Protein AF-A0A975VC86-F1 (afdb_monomer_lite)

Foldseek 3Di:
DQDWDADVPDPVRIDQHDLADPDPVCQPDFHWDWDWDDDVVHTDDIDTHTRDHQAHAEEQDQDALVSSLVVLLVADFAPDDLVRQHEYEYEYEDQDDDPCSVVSSVVSNVRGRHHYDYYHYDYPPDPPDDDPPPDD

pLDDT: mean 90.03, std 13.68, range [41.56, 98.31]

Radius of gyration: 22.25 Å; chains: 1; bounding box: 40×70×58 Å

Secondary structure (DSSP, 8-state):
--S-EEETTEEEEEE---SS--SGGGTTS--EEEEEEEETTEEEEEEEEEPP-SS-EEEEEEEEHHHHHHHHHTSPBS-S-GGGSPEEEEEEEESS--TTHHHHHHHHTTTBS-EEEEEEEEE-------------

Structure (mmCIF, N/CA/C/O backbone):
data_AF-A0A975VC86-F1
#
_entry.id   AF-A0A975VC86-F1
#
loop_
_atom_site.group_PDB
_atom_site.id
_atom_site.type_symbol
_atom_site.label_atom_id
_atom_site.label_alt_id
_atom_site.label_comp_id
_atom_site.label_asym_id
_atom_site.label_entity_id
_atom_site.label_seq_id
_atom_site.pdbx_PDB_ins_code
_atom_site.Cartn_x
_atom_site.Cartn_y
_atom_site.Cartn_z
_atom_site.occupancy
_atom_site.B_iso_or_equiv
_atom_site.auth_seq_id
_atom_site.auth_comp_id
_atom_site.auth_asym_id
_atom_site.auth_atom_id
_atom_site.pdbx_PDB_model_num
ATOM 1 N N . LEU A 1 1 ? 14.898 6.455 -7.109 1.00 87.50 1 LEU A N 1
ATOM 2 C CA . LEU A 1 1 ? 13.517 6.954 -7.322 1.00 87.50 1 LEU A CA 1
ATOM 3 C C . LEU A 1 1 ? 12.621 5.757 -7.609 1.00 87.50 1 LEU A C 1
ATOM 5 O O . LEU A 1 1 ? 12.881 5.062 -8.581 1.00 87.50 1 LEU A O 1
ATOM 9 N N . HIS A 1 2 ? 11.645 5.472 -6.743 1.00 94.19 2 HIS A N 1
ATOM 10 C CA . HIS A 1 2 ? 10.833 4.245 -6.831 1.00 94.19 2 HIS A CA 1
ATOM 11 C C . HIS A 1 2 ? 9.625 4.382 -7.757 1.00 94.19 2 HIS A C 1
ATOM 13 O O . HIS A 1 2 ? 9.183 3.396 -8.337 1.00 94.19 2 HIS A O 1
ATOM 19 N N . LYS A 1 3 ? 9.138 5.612 -7.952 1.00 94.19 3 LYS A N 1
ATOM 20 C CA . LYS A 1 3 ? 8.070 5.898 -8.905 1.00 94.19 3 LYS A CA 1
ATOM 21 C C . LYS A 1 3 ? 8.621 5.850 -10.341 1.00 94.19 3 LYS A C 1
ATOM 23 O O . LYS A 1 3 ? 9.576 6.582 -10.626 1.00 94.19 3 LYS A O 1
ATOM 28 N N . PRO A 1 4 ? 8.029 5.045 -11.240 1.00 94.62 4 PRO A N 1
ATOM 29 C CA . PRO A 1 4 ? 8.379 5.048 -12.656 1.00 94.62 4 PRO A CA 1
ATOM 30 C C . PRO A 1 4 ? 8.135 6.428 -13.273 1.00 94.62 4 PRO A C 1
ATOM 32 O O . PRO A 1 4 ? 7.078 7.025 -13.055 1.00 94.62 4 PRO A O 1
ATOM 35 N N . GLN A 1 5 ? 9.098 6.950 -14.034 1.00 94.94 5 GLN A N 1
ATOM 36 C CA . GLN A 1 5 ? 8.963 8.267 -14.668 1.00 94.94 5 GLN A CA 1
ATOM 37 C C . GLN A 1 5 ? 9.940 8.486 -15.827 1.00 94.94 5 GLN A C 1
ATOM 39 O O . GLN A 1 5 ? 11.052 7.952 -15.846 1.00 94.94 5 GLN A O 1
ATOM 44 N N . LYS A 1 6 ? 9.515 9.323 -16.778 1.00 95.38 6 LYS A N 1
ATOM 45 C CA . LYS A 1 6 ? 10.366 9.906 -17.826 1.00 95.38 6 LYS A CA 1
ATOM 46 C C . LYS A 1 6 ? 11.081 11.129 -17.262 1.00 95.38 6 LYS A C 1
ATOM 48 O O . LYS A 1 6 ? 10.473 11.915 -16.537 1.00 95.38 6 LYS A O 1
ATOM 53 N N . VAL A 1 7 ? 12.343 11.320 -17.624 1.00 95.25 7 VAL A N 1
ATOM 54 C CA . VAL A 1 7 ? 13.110 12.510 -17.236 1.00 95.25 7 VAL A CA 1
ATOM 55 C C . VAL A 1 7 ? 12.952 13.569 -18.320 1.00 95.25 7 VAL A C 1
ATOM 57 O O . VAL A 1 7 ? 13.194 13.295 -19.494 1.00 95.25 7 VAL A O 1
ATOM 60 N N . ALA A 1 8 ? 12.508 14.769 -17.935 1.00 93.88 8 ALA A N 1
ATOM 61 C CA . ALA A 1 8 ? 12.243 15.879 -18.858 1.00 93.88 8 ALA A CA 1
ATOM 62 C C . ALA A 1 8 ? 11.344 15.491 -20.058 1.00 93.88 8 ALA A C 1
ATOM 64 O O . ALA A 1 8 ? 11.537 15.971 -21.171 1.00 93.88 8 ALA A O 1
ATOM 65 N N . GLY A 1 9 ? 10.399 14.564 -19.849 1.00 91.25 9 GLY A N 1
ATOM 66 C CA . GLY A 1 9 ? 9.500 14.062 -20.896 1.00 91.25 9 GLY A CA 1
ATOM 67 C C . GLY A 1 9 ? 10.162 13.184 -21.968 1.00 91.25 9 GLY A C 1
ATOM 68 O O . GLY A 1 9 ? 9.488 12.775 -22.907 1.00 91.25 9 GLY A O 1
ATOM 69 N N . GLN A 1 10 ? 11.453 12.862 -21.848 1.00 91.62 10 GLN A N 1
ATOM 70 C CA . GLN A 1 10 ? 12.183 12.117 -22.872 1.00 91.62 10 GLN A CA 1
ATOM 71 C C . GLN A 1 10 ? 11.982 10.607 -22.730 1.00 91.62 10 GLN A C 1
ATOM 73 O O . GLN A 1 10 ? 12.293 10.023 -21.694 1.00 91.62 10 GLN A O 1
ATOM 78 N N . GLU A 1 11 ? 11.553 9.946 -23.807 1.00 88.44 11 GLU A N 1
ATOM 79 C CA . GLU A 1 11 ? 11.332 8.490 -23.813 1.00 88.44 11 GLU A CA 1
ATOM 80 C C . GLU A 1 11 ? 12.588 7.673 -23.509 1.00 88.44 11 GLU A C 1
ATOM 82 O O . GLU A 1 11 ? 12.496 6.623 -22.876 1.00 88.44 11 GLU A O 1
ATOM 87 N N . ARG A 1 12 ? 13.754 8.173 -23.932 1.00 91.75 12 ARG A N 1
ATOM 88 C CA . ARG A 1 12 ? 15.052 7.498 -23.803 1.00 91.75 12 ARG A CA 1
ATOM 89 C C . ARG A 1 12 ? 15.694 7.623 -22.419 1.00 91.75 12 ARG A C 1
ATOM 91 O O . ARG A 1 12 ? 16.651 6.913 -22.141 1.00 91.75 12 ARG A O 1
ATOM 98 N N . ILE A 1 13 ? 15.209 8.535 -21.570 1.00 94.31 13 ILE A N 1
ATOM 99 C CA . ILE A 1 13 ? 15.752 8.759 -20.223 1.00 94.31 13 ILE A CA 1
ATOM 100 C C . ILE A 1 13 ? 14.657 8.431 -19.214 1.00 94.31 13 ILE A C 1
ATOM 102 O O . ILE A 1 13 ? 13.702 9.187 -19.028 1.00 94.31 13 ILE A O 1
ATOM 106 N N . ARG A 1 14 ? 14.780 7.270 -18.573 1.00 94.69 14 ARG A N 1
ATOM 107 C CA . ARG A 1 14 ? 13.729 6.691 -17.737 1.00 94.69 14 ARG A CA 1
ATOM 108 C C . ARG A 1 14 ? 14.292 6.253 -16.393 1.00 94.69 14 ARG A C 1
ATOM 110 O O . ARG A 1 14 ? 15.341 5.620 -16.336 1.00 94.69 14 ARG A O 1
ATOM 117 N N . TYR A 1 15 ? 13.526 6.488 -15.336 1.00 95.62 15 TYR A N 1
ATOM 118 C CA . TYR A 1 15 ? 13.588 5.648 -14.145 1.00 95.62 15 TYR A CA 1
ATOM 119 C C . TYR A 1 15 ? 12.515 4.572 -14.282 1.00 95.62 15 TYR A C 1
ATOM 121 O O . TYR A 1 15 ? 11.335 4.894 -14.433 1.00 95.62 15 TYR A O 1
ATOM 129 N N . SER A 1 16 ? 12.912 3.300 -14.216 1.00 94.81 16 SER A N 1
ATOM 130 C CA . SER A 1 16 ? 11.969 2.173 -14.200 1.00 94.81 16 SER A CA 1
ATOM 131 C C . SER A 1 16 ? 11.086 2.173 -12.953 1.00 94.81 16 SER A C 1
ATOM 133 O O . SER A 1 16 ? 9.970 1.673 -12.998 1.00 94.81 16 SER A O 1
ATOM 135 N N . GLY A 1 17 ? 11.582 2.756 -11.859 1.00 95.75 17 GLY A N 1
ATOM 136 C CA . GLY A 1 17 ? 11.013 2.580 -10.530 1.00 95.75 17 GLY A CA 1
ATOM 137 C C . GLY A 1 17 ? 11.476 1.279 -9.871 1.00 95.75 17 GLY A C 1
ATOM 138 O O . GLY A 1 17 ? 12.300 0.547 -10.428 1.00 95.75 17 GLY A O 1
ATOM 139 N N . SER A 1 18 ? 10.972 1.012 -8.666 1.00 95.94 18 SER A N 1
ATOM 140 C CA . SER A 1 18 ? 11.149 -0.279 -7.992 1.00 95.94 18 SER A CA 1
ATOM 141 C C . SER A 1 18 ? 10.203 -1.328 -8.596 1.00 95.94 18 SER A C 1
ATOM 143 O O . SER A 1 18 ? 9.132 -0.962 -9.085 1.00 95.94 18 SER A O 1
ATOM 145 N N . PRO A 1 19 ? 10.545 -2.629 -8.550 1.00 93.56 19 PRO A N 1
ATOM 146 C CA . PRO A 1 19 ? 9.664 -3.695 -9.034 1.00 93.56 19 PRO A CA 1
ATOM 147 C C . PRO A 1 19 ? 8.546 -4.052 -8.040 1.00 93.56 19 PRO A C 1
ATOM 149 O O . PRO A 1 19 ? 7.583 -4.714 -8.413 1.00 93.56 19 PRO A O 1
ATOM 152 N N . LEU A 1 20 ? 8.666 -3.619 -6.783 1.00 92.81 20 LEU A N 1
ATOM 153 C CA . LEU A 1 20 ? 7.714 -3.867 -5.703 1.00 92.81 20 LEU A CA 1
ATOM 154 C C . LEU A 1 20 ? 7.501 -2.582 -4.885 1.00 92.81 20 LEU A C 1
ATOM 156 O O . LEU A 1 20 ? 8.409 -1.738 -4.861 1.00 92.81 20 LEU A O 1
ATOM 160 N N . PRO A 1 21 ? 6.355 -2.440 -4.193 1.00 92.81 21 PRO A N 1
ATOM 161 C CA . PRO A 1 21 ? 6.114 -1.313 -3.301 1.00 92.81 21 PRO A CA 1
ATOM 162 C C . PRO A 1 21 ? 7.120 -1.306 -2.152 1.00 92.81 21 PRO A C 1
ATOM 164 O O . PRO A 1 21 ? 7.222 -2.278 -1.406 1.00 92.81 21 PRO A O 1
ATOM 167 N N . LEU A 1 22 ? 7.845 -0.202 -1.991 1.00 92.38 22 LEU A N 1
ATOM 168 C CA . LEU A 1 22 ? 8.803 -0.005 -0.897 1.00 92.38 22 LEU A CA 1
ATOM 169 C C . LEU A 1 22 ? 8.227 0.852 0.238 1.00 92.38 22 LEU A C 1
ATOM 171 O O . LEU A 1 22 ? 8.823 0.956 1.307 1.00 92.38 22 LEU A O 1
ATOM 175 N N . SER A 1 23 ? 7.058 1.464 0.026 1.00 92.38 23 SER A N 1
ATOM 176 C CA . SER A 1 23 ? 6.310 2.175 1.063 1.00 92.38 23 SER A CA 1
ATOM 177 C C . SER A 1 23 ? 4.819 2.279 0.724 1.00 92.38 23 SER A C 1
ATOM 179 O O . SER A 1 23 ? 4.413 2.164 -0.431 1.00 92.38 23 SER A O 1
ATOM 181 N N . PHE A 1 24 ? 3.986 2.598 1.718 1.00 93.75 24 PHE A N 1
ATOM 182 C CA . PHE A 1 24 ? 2.553 2.850 1.517 1.00 93.75 24 PHE A CA 1
ATOM 183 C C . PHE A 1 24 ? 2.244 4.114 0.693 1.00 93.75 24 PHE A C 1
ATOM 185 O O . PHE A 1 24 ? 1.104 4.304 0.268 1.00 93.75 24 PHE A O 1
ATOM 192 N N . ALA A 1 25 ? 3.226 4.980 0.418 1.00 91.56 25 ALA A N 1
ATOM 193 C CA . ALA A 1 25 ? 3.055 6.061 -0.558 1.00 91.56 25 ALA A CA 1
ATOM 194 C C . ALA A 1 25 ? 2.879 5.521 -1.993 1.00 91.56 25 ALA A C 1
ATOM 196 O O . ALA A 1 25 ? 2.402 6.230 -2.877 1.00 91.56 25 ALA A O 1
ATOM 197 N N . GLU A 1 26 ? 3.243 4.257 -2.215 1.00 92.31 26 GLU A N 1
ATOM 198 C CA . GLU A 1 26 ? 3.292 3.605 -3.523 1.00 92.31 26 GLU A CA 1
ATOM 199 C C . GLU A 1 26 ? 2.049 2.748 -3.812 1.00 92.31 26 GLU A C 1
ATOM 201 O O . GLU A 1 26 ? 1.901 2.208 -4.904 1.00 92.31 26 GLU A O 1
ATOM 206 N N . VAL A 1 27 ? 1.104 2.677 -2.865 1.00 90.38 27 VAL A N 1
ATOM 207 C CA . VAL A 1 27 ? -0.102 1.832 -2.949 1.00 90.38 27 VAL A CA 1
ATOM 208 C C . VAL A 1 27 ? -0.919 2.060 -4.229 1.00 90.38 27 VAL A C 1
ATOM 210 O O . VAL A 1 27 ? -1.412 1.097 -4.822 1.00 90.38 27 VAL A O 1
ATOM 213 N N . ASN A 1 28 ? -0.978 3.310 -4.698 1.00 88.50 28 ASN A N 1
ATOM 214 C CA . ASN A 1 28 ? -1.846 3.759 -5.789 1.00 88.50 28 ASN A CA 1
ATOM 215 C C . ASN A 1 28 ? -1.220 3.679 -7.189 1.00 88.50 28 ASN A C 1
ATOM 217 O O . ASN A 1 28 ? -1.843 4.130 -8.148 1.00 88.50 28 ASN A O 1
ATOM 221 N N . TYR A 1 29 ? -0.002 3.152 -7.344 1.00 89.19 29 TYR A N 1
ATOM 222 C CA . TYR A 1 29 ? 0.575 2.963 -8.674 1.00 89.19 29 TYR A CA 1
ATOM 223 C C . TYR A 1 29 ? 1.093 1.544 -8.895 1.00 89.19 29 TYR A C 1
ATOM 225 O O . TYR A 1 29 ? 1.389 0.789 -7.967 1.00 89.19 29 TYR A O 1
ATOM 233 N N . ARG A 1 30 ? 1.144 1.161 -10.173 1.00 89.00 30 ARG A N 1
ATOM 234 C CA . ARG A 1 30 ? 1.676 -0.129 -10.606 1.00 89.00 30 ARG A CA 1
ATOM 235 C C . ARG A 1 30 ? 3.182 -0.008 -10.799 1.00 89.00 30 ARG A C 1
ATOM 237 O O . ARG A 1 30 ? 3.668 0.957 -11.388 1.00 89.00 30 ARG A O 1
ATOM 244 N 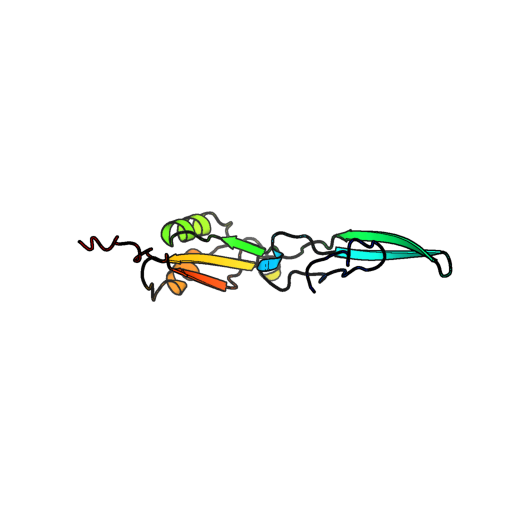N . HIS A 1 31 ? 3.898 -1.002 -10.297 1.00 95.44 31 HIS A N 1
ATOM 245 C CA . HIS A 1 31 ? 5.322 -1.157 -10.544 1.00 95.44 31 HIS A CA 1
ATOM 246 C C . HIS A 1 31 ? 5.538 -1.750 -11.931 1.00 95.44 31 HIS A C 1
ATOM 248 O O . HIS A 1 31 ? 4.659 -2.423 -12.476 1.00 95.44 31 HIS A O 1
ATOM 254 N N . GLN A 1 32 ? 6.696 -1.474 -12.515 1.00 96.56 32 GLN A N 1
ATOM 255 C CA . GLN A 1 32 ? 7.010 -1.906 -13.867 1.00 96.56 32 GLN A CA 1
ATOM 256 C C . GLN A 1 32 ? 8.492 -2.219 -14.020 1.00 96.56 32 GLN A C 1
ATOM 258 O O . GLN A 1 32 ? 9.341 -1.698 -13.296 1.00 96.56 32 GLN A O 1
ATOM 263 N N . VAL A 1 33 ? 8.789 -3.017 -15.034 1.00 97.19 33 VAL A N 1
ATOM 264 C CA . VAL A 1 33 ? 10.115 -3.107 -15.641 1.00 97.19 33 VAL A CA 1
ATOM 265 C C . VAL A 1 33 ? 10.065 -2.481 -17.032 1.00 97.19 33 VAL A C 1
ATOM 267 O O . VAL A 1 33 ? 8.991 -2.303 -17.610 1.00 97.19 33 VAL A O 1
ATOM 270 N N . LEU A 1 34 ? 11.225 -2.094 -17.558 1.00 96.88 34 LEU A N 1
ATOM 271 C CA . LEU A 1 34 ? 11.339 -1.559 -18.912 1.00 96.88 34 LEU A CA 1
ATOM 272 C C . LEU A 1 34 ? 11.981 -2.608 -19.810 1.00 96.88 34 LEU A C 1
ATOM 274 O O . LEU A 1 34 ? 13.126 -2.991 -19.581 1.00 96.88 34 LEU A O 1
ATOM 278 N N . LEU A 1 35 ? 11.255 -3.040 -20.837 1.00 97.25 35 LEU A N 1
ATOM 279 C CA . LEU A 1 35 ? 11.826 -3.805 -21.937 1.00 97.25 35 LEU A CA 1
ATOM 280 C C . LEU A 1 35 ? 12.382 -2.817 -22.961 1.00 97.25 35 LEU A C 1
ATOM 282 O O . LEU A 1 35 ? 11.630 -2.087 -23.607 1.00 97.25 35 LEU A O 1
ATOM 286 N N . VAL A 1 36 ? 13.707 -2.778 -23.075 1.00 96.44 36 VAL A N 1
ATOM 287 C CA . VAL A 1 36 ? 14.418 -1.892 -23.999 1.00 96.44 36 VAL A CA 1
ATOM 288 C C . VAL A 1 36 ? 14.855 -2.701 -25.210 1.00 96.44 36 VAL A C 1
ATOM 290 O O . VAL A 1 36 ? 15.609 -3.662 -25.075 1.00 96.44 36 VAL A O 1
ATOM 293 N N . THR A 1 37 ? 14.398 -2.293 -26.390 1.00 97.56 37 THR A N 1
ATOM 294 C CA . THR A 1 37 ? 14.787 -2.908 -27.661 1.00 97.56 37 THR A CA 1
ATOM 295 C C . THR A 1 37 ? 15.756 -1.990 -28.392 1.00 97.56 37 THR A C 1
ATOM 297 O O . THR A 1 37 ? 15.470 -0.806 -28.591 1.00 97.56 37 THR A O 1
ATOM 300 N N . LEU A 1 38 ? 16.893 -2.539 -28.819 1.00 97.00 38 LEU A N 1
ATOM 301 C CA . LEU A 1 38 ? 17.906 -1.842 -29.612 1.00 97.00 38 LEU A CA 1
ATOM 302 C C . LEU A 1 38 ? 17.957 -2.413 -31.034 1.00 97.00 38 LEU A C 1
ATOM 304 O O . LEU A 1 38 ? 17.712 -3.600 -31.244 1.00 97.00 38 LEU A O 1
ATOM 308 N N . GLU A 1 39 ? 18.296 -1.569 -32.003 1.00 97.44 39 GLU A N 1
ATOM 309 C CA . GLU A 1 39 ? 18.608 -1.957 -33.380 1.00 97.44 39 GLU A CA 1
ATOM 310 C C . GLU A 1 39 ? 20.017 -1.461 -33.710 1.00 97.44 39 GLU A C 1
ATOM 312 O O . GLU A 1 39 ? 20.237 -0.280 -33.992 1.00 97.44 39 GLU A O 1
ATOM 317 N N . GLY A 1 40 ? 20.998 -2.356 -33.565 1.00 95.94 40 GLY A N 1
ATOM 318 C CA . GLY A 1 40 ? 22.406 -1.965 -33.507 1.00 95.94 40 GLY A CA 1
ATOM 319 C C . GLY A 1 40 ? 22.661 -1.026 -32.325 1.00 95.94 40 GLY A C 1
ATOM 320 O O . GLY A 1 40 ? 22.297 -1.329 -31.191 1.00 95.94 40 GLY A O 1
ATOM 321 N N . GLU A 1 41 ? 23.251 0.136 -32.598 1.00 95.19 41 GLU A N 1
ATOM 322 C CA . GLU A 1 41 ? 23.566 1.160 -31.589 1.00 95.19 41 GLU A CA 1
ATOM 323 C C . GLU A 1 41 ? 22.401 2.128 -31.310 1.00 95.19 41 GLU A C 1
ATOM 325 O O . GLU A 1 41 ? 22.529 3.055 -30.509 1.00 95.19 41 GLU A O 1
ATOM 330 N N . ARG A 1 42 ? 21.253 1.957 -31.982 1.00 95.25 42 ARG A N 1
ATOM 331 C CA . ARG A 1 42 ? 20.106 2.865 -31.861 1.00 95.25 42 ARG A CA 1
ATOM 332 C C . ARG A 1 42 ? 19.033 2.285 -30.952 1.00 95.25 42 ARG A C 1
ATOM 334 O O . ARG A 1 42 ? 18.696 1.106 -31.028 1.00 95.25 42 ARG A O 1
ATOM 341 N N . LEU A 1 43 ? 18.439 3.150 -30.132 1.00 95.00 43 LEU A N 1
ATOM 342 C CA . LEU A 1 43 ? 17.237 2.818 -29.377 1.00 95.00 43 LEU A CA 1
ATOM 343 C C . LEU A 1 43 ? 16.051 2.667 -30.337 1.00 95.00 43 LEU A C 1
ATOM 345 O O . LEU A 1 43 ? 15.694 3.631 -31.013 1.00 95.00 43 LEU A O 1
ATOM 349 N N . LYS A 1 44 ? 15.444 1.478 -30.370 1.00 95.75 44 LYS A N 1
ATOM 350 C CA . LYS A 1 44 ? 14.277 1.175 -31.205 1.00 95.75 44 LYS A CA 1
ATOM 351 C C . LYS A 1 44 ? 12.968 1.379 -30.450 1.00 95.75 44 LYS A C 1
ATOM 353 O O . LYS A 1 44 ? 12.071 2.030 -30.970 1.00 95.75 44 LYS A O 1
ATOM 358 N N . ASP A 1 45 ? 12.860 0.824 -29.242 1.00 95.69 45 ASP A N 1
ATOM 359 C CA . ASP A 1 45 ? 11.624 0.866 -28.454 1.00 95.69 45 ASP A CA 1
ATOM 360 C C . ASP A 1 45 ? 11.885 0.735 -26.943 1.00 95.69 45 ASP A C 1
ATOM 362 O O . ASP A 1 45 ? 12.882 0.142 -26.518 1.00 95.69 45 ASP A O 1
ATOM 366 N N . VAL A 1 46 ? 10.972 1.275 -26.131 1.00 95.88 46 VAL A N 1
ATOM 367 C CA . VAL A 1 46 ? 10.953 1.148 -24.667 1.00 95.88 46 VAL A CA 1
ATOM 368 C C . VAL A 1 46 ? 9.531 0.850 -24.203 1.00 95.88 46 VAL A C 1
ATOM 370 O O . VAL A 1 46 ? 8.685 1.745 -24.127 1.00 95.88 46 VAL A O 1
ATOM 373 N N . GLN A 1 47 ? 9.291 -0.392 -23.794 1.00 95.94 47 GLN A N 1
ATOM 374 C CA . GLN A 1 47 ? 7.981 -0.852 -23.337 1.00 95.94 47 GLN A CA 1
ATOM 375 C C . GLN A 1 47 ? 7.936 -0.957 -21.814 1.00 95.94 47 GLN A C 1
ATOM 377 O O . GLN A 1 47 ? 8.824 -1.537 -21.189 1.00 95.94 47 GLN A O 1
ATOM 382 N N . SER A 1 48 ? 6.884 -0.408 -21.206 1.00 96.19 48 SER A N 1
ATOM 383 C CA . SER A 1 48 ? 6.597 -0.614 -19.784 1.00 96.19 4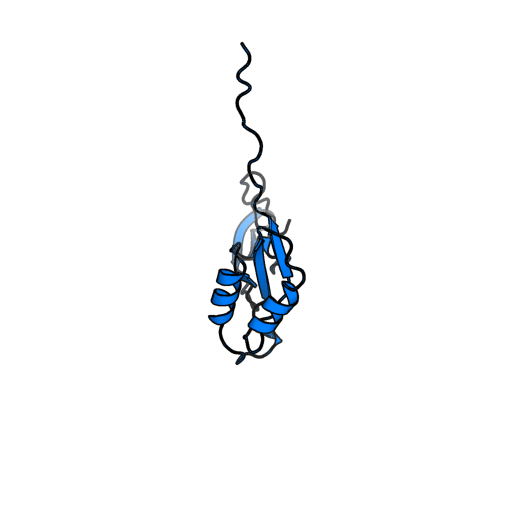8 SER A CA 1
ATOM 384 C C . SER A 1 48 ? 5.859 -1.937 -19.604 1.00 96.19 48 SER A C 1
ATOM 386 O O . SER A 1 48 ? 4.721 -2.063 -20.051 1.00 96.19 48 SER A O 1
ATOM 388 N N . LEU A 1 49 ? 6.476 -2.895 -18.917 1.00 97.00 49 LEU A N 1
ATOM 389 C CA . LEU A 1 49 ? 5.833 -4.158 -18.558 1.00 97.00 49 LEU A CA 1
ATOM 39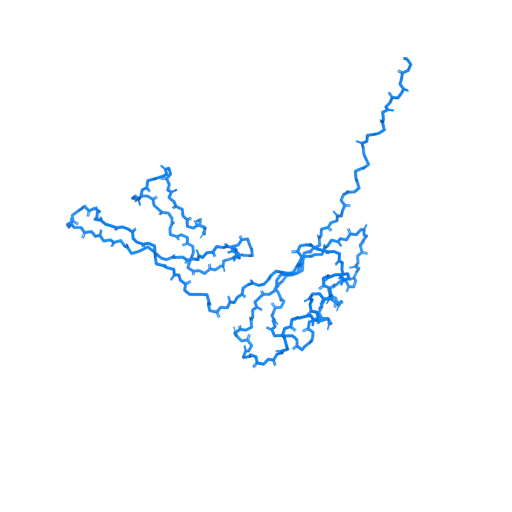0 C C . LEU A 1 49 ? 5.422 -4.111 -17.079 1.00 97.00 49 LEU A C 1
ATOM 392 O O . LEU A 1 49 ? 6.297 -3.932 -16.226 1.00 97.00 49 LEU A O 1
ATOM 396 N N . PRO A 1 50 ? 4.123 -4.233 -16.745 1.00 96.06 50 PRO A N 1
ATOM 397 C CA . PRO A 1 50 ? 3.673 -4.181 -15.361 1.00 96.06 50 PRO A CA 1
ATOM 398 C C . PRO A 1 50 ? 4.160 -5.405 -14.581 1.00 96.06 50 PRO A C 1
ATOM 400 O O . PRO A 1 50 ? 4.098 -6.532 -15.070 1.00 96.06 50 PRO A O 1
ATOM 403 N N . VAL A 1 51 ? 4.603 -5.185 -13.344 1.00 95.88 51 VAL A N 1
ATOM 404 C CA . VAL A 1 51 ? 4.943 -6.266 -12.412 1.00 95.88 51 VAL A CA 1
ATOM 405 C C . VAL A 1 51 ? 3.678 -6.666 -11.640 1.00 95.88 51 VAL A C 1
ATOM 407 O O . VAL A 1 51 ? 3.051 -5.794 -11.023 1.00 95.88 51 VAL A O 1
ATOM 410 N N . PRO A 1 52 ? 3.269 -7.951 -11.655 1.00 93.81 52 PRO A N 1
ATOM 411 C CA . PRO A 1 52 ? 2.151 -8.430 -10.848 1.00 93.81 52 PRO A CA 1
ATOM 412 C C . PRO A 1 52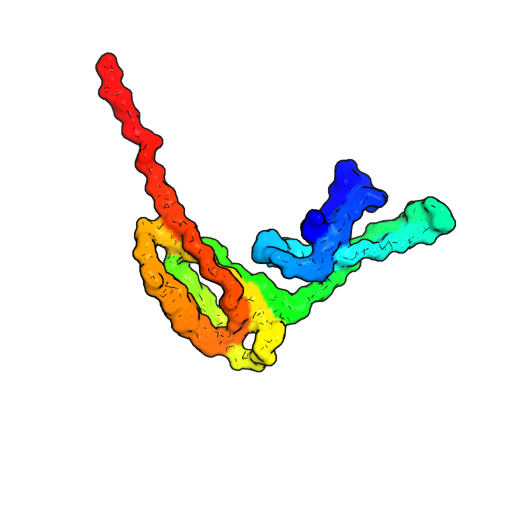 ? 2.386 -8.185 -9.356 1.00 93.81 52 PRO A C 1
ATOM 414 O O . PRO A 1 52 ? 3.492 -8.368 -8.846 1.00 93.81 52 PRO A O 1
ATOM 417 N N . ARG A 1 53 ? 1.334 -7.789 -8.635 1.00 90.94 53 ARG A N 1
ATOM 418 C CA . ARG A 1 53 ? 1.408 -7.571 -7.189 1.00 90.94 53 ARG A CA 1
ATOM 419 C C . ARG A 1 53 ? 1.013 -8.861 -6.472 1.00 90.94 53 ARG A C 1
ATOM 421 O O . ARG A 1 53 ? -0.154 -9.223 -6.468 1.00 90.94 53 ARG A O 1
ATOM 428 N N . ALA A 1 54 ? 1.998 -9.548 -5.895 1.00 89.12 54 ALA A N 1
ATOM 429 C CA . ALA A 1 54 ? 1.780 -10.823 -5.206 1.00 89.12 54 ALA A CA 1
ATOM 430 C C . ALA A 1 54 ? 1.089 -10.665 -3.838 1.00 89.12 54 ALA A C 1
ATOM 432 O O . ALA A 1 54 ? 0.348 -11.546 -3.418 1.00 89.12 54 ALA A O 1
ATOM 433 N N . VAL A 1 55 ? 1.332 -9.544 -3.152 1.00 92.19 55 VAL A N 1
ATOM 434 C CA . VAL A 1 55 ? 0.727 -9.202 -1.858 1.00 92.19 55 VAL A CA 1
ATOM 435 C C . VAL A 1 55 ? 0.182 -7.785 -1.946 1.00 92.19 55 VAL A C 1
ATOM 437 O O . VAL A 1 55 ? 0.918 -6.852 -2.275 1.00 92.19 55 VAL A O 1
ATOM 440 N N . GLU A 1 56 ? -1.109 -7.619 -1.666 1.00 92.38 56 GLU A N 1
ATOM 441 C CA . GLU A 1 56 ? -1.755 -6.308 -1.699 1.00 92.38 56 GLU A CA 1
ATOM 442 C C . GLU A 1 56 ? -1.350 -5.423 -0.513 1.00 92.38 56 GLU A C 1
ATOM 444 O O . GLU A 1 56 ? -1.031 -5.903 0.576 1.00 92.38 56 GLU A O 1
ATOM 449 N N . LEU A 1 57 ? -1.379 -4.107 -0.733 1.00 94.88 57 LEU A N 1
ATOM 450 C CA . LEU A 1 57 ? -1.266 -3.102 0.322 1.00 94.88 57 LEU A CA 1
ATOM 451 C C . LEU A 1 57 ? -2.644 -2.465 0.497 1.00 94.88 57 LEU A C 1
ATOM 453 O O . LEU A 1 57 ? -3.167 -1.864 -0.439 1.00 94.88 57 LEU A O 1
ATOM 457 N N . LEU A 1 58 ? -3.210 -2.570 1.693 1.00 95.12 58 LEU A N 1
ATOM 458 C CA . LEU A 1 58 ? -4.485 -1.975 2.068 1.00 95.12 58 LEU A CA 1
ATOM 459 C C . LEU A 1 58 ? -4.259 -0.770 2.975 1.00 95.12 58 LEU A C 1
ATOM 461 O O . LEU A 1 58 ? -3.385 -0.773 3.842 1.00 95.12 58 LEU A O 1
ATOM 465 N N . ARG A 1 59 ? -5.083 0.259 2.792 1.00 96.69 59 ARG A N 1
ATOM 466 C CA . ARG A 1 59 ? -5.139 1.415 3.683 1.00 96.69 59 ARG A CA 1
ATOM 467 C C . ARG A 1 59 ? -6.567 1.614 4.163 1.00 96.69 59 ARG A C 1
ATOM 469 O O . ARG A 1 59 ? -7.467 1.736 3.338 1.00 96.69 59 ARG A O 1
ATOM 476 N N . ILE A 1 60 ? -6.740 1.721 5.476 1.00 97.19 60 ILE A N 1
ATOM 477 C CA . ILE A 1 60 ? -7.981 2.188 6.099 1.00 97.19 60 ILE A CA 1
ATOM 478 C C . ILE A 1 60 ? -7.728 3.579 6.683 1.00 97.19 60 ILE A C 1
ATOM 480 O O . ILE A 1 60 ? -6.728 3.799 7.366 1.00 97.19 60 ILE A O 1
ATOM 484 N N . GLY A 1 61 ? -8.629 4.518 6.393 1.00 96.19 61 GLY A N 1
ATOM 485 C CA . GLY A 1 61 ? -8.525 5.918 6.802 1.00 96.19 61 GLY A CA 1
ATOM 486 C C . GLY A 1 61 ? -7.707 6.800 5.840 1.00 96.19 61 GLY A C 1
ATOM 487 O O . GLY A 1 61 ? -7.327 6.351 4.752 1.00 96.19 61 GLY A O 1
ATOM 488 N N . PRO A 1 62 ? -7.421 8.062 6.213 1.00 96.25 62 PRO A N 1
ATOM 489 C CA . PRO A 1 62 ? -7.673 8.669 7.526 1.00 96.25 62 PRO A CA 1
ATOM 490 C C . PRO A 1 62 ? -9.169 8.824 7.837 1.00 96.25 62 PRO A C 1
ATOM 492 O O . PRO A 1 62 ? -9.936 9.235 6.972 1.00 96.25 62 PRO A O 1
ATOM 495 N N . ALA A 1 63 ? -9.576 8.454 9.052 1.00 97.50 63 ALA A N 1
ATOM 496 C CA . ALA A 1 63 ? -10.944 8.583 9.567 1.00 97.50 63 ALA A CA 1
ATOM 497 C C . ALA A 1 63 ? -10.942 8.544 11.113 1.00 97.50 63 ALA A C 1
ATOM 499 O O . ALA A 1 63 ? -9.942 8.101 11.688 1.00 97.50 63 ALA A O 1
ATOM 500 N N . PRO A 1 64 ? -12.003 8.999 11.807 1.00 97.19 64 PRO A N 1
ATOM 501 C CA . PRO A 1 64 ? -12.130 8.844 13.258 1.00 97.19 64 PRO A CA 1
ATOM 502 C C . PRO A 1 64 ? -12.021 7.381 13.703 1.00 97.19 64 PRO A C 1
ATOM 504 O O . PRO A 1 64 ? -12.348 6.470 12.943 1.00 97.19 64 PRO A O 1
ATOM 507 N N . LEU A 1 65 ? -11.597 7.147 14.950 1.00 97.19 65 LEU A N 1
ATOM 508 C CA . LEU A 1 65 ? -11.342 5.793 15.460 1.00 97.19 65 LEU A CA 1
ATOM 509 C C . LEU A 1 65 ? -12.538 4.846 15.292 1.00 97.19 65 LEU A C 1
ATOM 511 O O . LEU A 1 65 ? -12.346 3.743 14.796 1.00 97.19 65 LEU A O 1
ATOM 515 N N . GLY A 1 66 ? -13.756 5.280 15.634 1.00 96.94 66 GLY A N 1
ATOM 516 C CA . GLY A 1 66 ? -14.957 4.448 15.479 1.00 96.94 66 GLY A CA 1
ATOM 517 C C . GLY A 1 66 ? -15.142 3.946 14.044 1.00 96.94 66 GLY A C 1
ATOM 518 O O . GLY A 1 66 ? -15.202 2.745 13.814 1.00 96.94 66 GLY A O 1
ATOM 519 N N . GLU A 1 67 ? -15.082 4.854 13.068 1.00 98.00 67 GLU A N 1
ATOM 520 C CA . GLU A 1 67 ? -15.228 4.509 11.650 1.00 98.00 67 GLU A CA 1
ATOM 521 C C . GLU A 1 67 ? -14.090 3.606 11.142 1.00 98.00 67 GLU A C 1
ATOM 523 O O . GLU A 1 67 ? -14.295 2.730 10.303 1.00 98.00 67 GLU A O 1
ATOM 528 N N . VAL A 1 68 ? -12.870 3.798 11.648 1.00 98.31 68 VAL A N 1
ATOM 529 C CA . VAL A 1 68 ? -11.746 2.907 11.336 1.00 98.31 68 VAL A CA 1
ATOM 530 C C . VAL A 1 68 ? -12.008 1.491 11.849 1.00 98.31 68 VAL A C 1
ATOM 532 O O . VAL A 1 68 ? -11.744 0.538 11.117 1.00 98.31 68 VAL A O 1
ATOM 535 N N . LEU A 1 69 ? -12.512 1.344 13.077 1.00 98.19 69 LEU A N 1
ATOM 536 C CA . LEU A 1 69 ? -12.833 0.039 13.661 1.00 98.19 69 LEU A CA 1
ATOM 537 C C . LEU A 1 69 ? -13.976 -0.645 12.902 1.00 98.19 69 LEU A C 1
ATOM 539 O O . LEU A 1 69 ? -13.868 -1.836 12.613 1.00 98.19 69 LEU A O 1
ATOM 543 N N . ASP A 1 70 ? -15.000 0.108 12.495 1.00 98.06 70 ASP A N 1
ATOM 544 C CA . ASP A 1 70 ? -16.103 -0.408 11.676 1.00 98.06 70 ASP A CA 1
ATOM 545 C C . ASP A 1 70 ? -15.585 -0.964 10.340 1.00 98.06 70 ASP A C 1
ATOM 547 O O . ASP A 1 70 ? -15.831 -2.122 9.998 1.00 98.06 70 ASP A O 1
ATOM 551 N N . ARG A 1 71 ? -14.752 -0.191 9.629 1.00 98.19 71 ARG A N 1
ATOM 552 C CA . ARG A 1 71 ? -14.121 -0.621 8.367 1.00 98.19 71 ARG A CA 1
ATOM 553 C C . ARG A 1 71 ? -13.179 -1.815 8.544 1.00 98.19 71 ARG A C 1
ATOM 555 O O . ARG A 1 71 ? -13.032 -2.622 7.630 1.00 98.19 71 ARG A O 1
ATOM 562 N N . ILE A 1 72 ? -12.513 -1.941 9.695 1.00 97.75 72 ILE A N 1
ATOM 563 C CA . ILE A 1 72 ? -11.733 -3.144 10.027 1.00 97.75 72 ILE A CA 1
ATOM 564 C C . ILE A 1 72 ? -12.668 -4.352 10.182 1.00 97.75 72 ILE A C 1
ATOM 566 O O . ILE A 1 72 ? -12.341 -5.438 9.704 1.00 97.75 72 ILE A O 1
ATOM 570 N N . GLY A 1 73 ? -13.838 -4.166 10.799 1.00 95.81 73 GLY A N 1
ATOM 571 C CA . GLY A 1 73 ? -14.866 -5.196 10.956 1.00 95.81 73 GLY A CA 1
ATOM 572 C C . GLY A 1 73 ? -15.378 -5.766 9.629 1.00 95.81 73 GLY A C 1
ATOM 573 O O . GLY A 1 73 ? -15.692 -6.953 9.564 1.00 95.81 73 GLY A O 1
ATOM 574 N N . GLU A 1 74 ? -15.374 -4.964 8.564 1.00 95.50 74 GLU A N 1
ATOM 575 C CA . GLU A 1 74 ? -15.765 -5.359 7.202 1.00 95.50 74 GLU A CA 1
ATOM 576 C C . GLU A 1 74 ? -14.689 -6.161 6.447 1.00 95.50 74 GLU A C 1
ATOM 578 O O . GLU A 1 74 ? -14.962 -6.718 5.381 1.00 95.50 74 GLU A O 1
ATOM 583 N N . LEU A 1 75 ? -13.459 -6.241 6.970 1.00 94.88 75 LEU A N 1
ATOM 584 C CA . LEU A 1 75 ? -12.402 -7.032 6.342 1.00 94.88 75 LEU A CA 1
ATOM 585 C C . LEU A 1 75 ? -12.750 -8.524 6.352 1.00 94.88 75 LEU A C 1
ATOM 587 O O . LEU A 1 75 ? -13.339 -9.042 7.305 1.00 94.88 75 LEU A O 1
ATOM 591 N N . ALA A 1 76 ? -12.311 -9.220 5.302 1.00 91.44 76 ALA A N 1
ATOM 592 C CA . ALA A 1 76 ? -12.459 -10.664 5.181 1.00 91.44 76 ALA A CA 1
ATOM 593 C C . ALA A 1 76 ? -11.806 -11.406 6.360 1.00 91.44 76 ALA A C 1
ATOM 595 O O . ALA A 1 76 ? -10.753 -11.000 6.864 1.00 91.44 76 ALA A O 1
ATOM 596 N N . GLU A 1 77 ? -12.424 -12.510 6.770 1.00 90.44 77 GLU A N 1
ATOM 597 C CA . GLU A 1 77 ? -11.880 -13.431 7.769 1.00 90.44 77 GLU A CA 1
ATOM 598 C C . GLU A 1 77 ? -10.725 -14.254 7.190 1.00 90.44 77 GLU A C 1
ATOM 600 O O . GLU A 1 77 ? -10.644 -14.492 5.987 1.00 90.44 77 GLU A O 1
ATOM 605 N N . ALA A 1 78 ? -9.811 -14.681 8.054 1.00 82.12 78 ALA A N 1
ATOM 606 C CA . ALA A 1 78 ? -8.584 -15.367 7.689 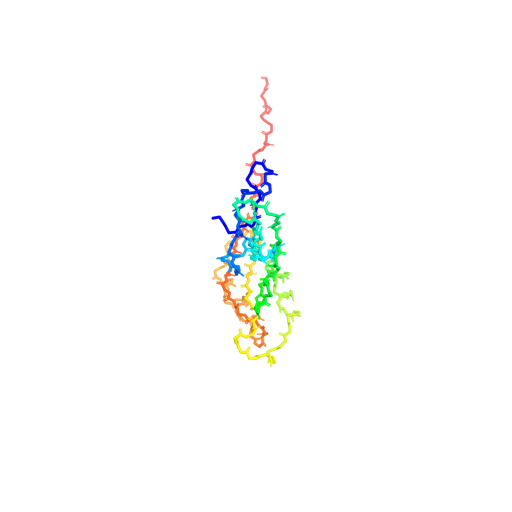1.00 82.12 78 ALA A CA 1
ATOM 607 C C . ALA A 1 78 ? -8.837 -16.760 7.083 1.00 82.12 78 ALA A C 1
ATOM 609 O O . ALA A 1 78 ? -8.908 -17.756 7.799 1.00 82.12 78 ALA A O 1
ATOM 610 N N . ASP A 1 79 ? -8.859 -16.832 5.755 1.00 80.00 79 ASP A N 1
ATOM 611 C CA . ASP A 1 79 ? -8.870 -18.064 4.954 1.00 80.00 79 ASP A CA 1
ATOM 612 C C . ASP A 1 79 ? -7.577 -18.257 4.128 1.00 80.00 79 ASP A C 1
ATOM 614 O O . ASP A 1 79 ? -7.233 -19.372 3.736 1.00 80.00 79 ASP A O 1
ATOM 618 N N . LEU A 1 80 ? -6.812 -17.181 3.913 1.00 66.94 80 LEU A N 1
ATOM 619 C CA . LEU A 1 80 ? -5.546 -17.191 3.180 1.00 66.94 80 LEU A CA 1
ATOM 620 C C . LEU A 1 80 ? -4.356 -17.683 4.021 1.00 66.94 80 LEU A C 1
ATOM 622 O O . LEU A 1 80 ? -4.232 -17.387 5.223 1.00 66.94 80 LEU A O 1
ATOM 626 N N . LEU A 1 81 ? -3.394 -18.319 3.334 1.00 78.25 81 LEU A N 1
ATOM 627 C CA . LEU A 1 81 ? -2.034 -18.526 3.843 1.00 78.25 81 LEU A CA 1
ATOM 628 C C . LEU A 1 81 ? -1.446 -17.183 4.291 1.00 78.25 81 LEU A C 1
ATOM 630 O O . LEU A 1 81 ? -1.584 -16.171 3.602 1.00 78.25 81 LEU A O 1
ATOM 634 N N . ASN A 1 82 ? -0.758 -17.172 5.434 1.00 80.19 82 ASN A N 1
ATOM 635 C CA . ASN A 1 82 ? -0.291 -15.937 6.074 1.00 80.19 82 ASN A CA 1
ATOM 636 C C . ASN A 1 82 ? 0.557 -15.042 5.143 1.00 80.19 82 ASN A C 1
ATOM 638 O O . ASN A 1 82 ? 0.488 -13.817 5.199 1.00 80.19 82 ASN A O 1
ATOM 642 N N . GLU A 1 83 ? 1.326 -15.649 4.242 1.00 85.94 83 GLU A N 1
ATOM 643 C CA . GLU A 1 83 ? 2.206 -14.954 3.298 1.00 85.94 83 GLU A CA 1
ATOM 644 C C . GLU A 1 83 ? 1.450 -14.164 2.220 1.00 85.94 83 GLU A C 1
ATOM 646 O O . GLU A 1 83 ? 1.953 -13.140 1.756 1.00 85.94 83 GLU A O 1
ATOM 651 N N . GLN A 1 84 ? 0.233 -14.594 1.877 1.00 88.12 84 GLN A N 1
ATOM 652 C CA . GLN A 1 84 ? -0.624 -13.980 0.855 1.00 88.12 84 GLN A CA 1
ATOM 653 C C . GLN A 1 84 ? -1.515 -12.869 1.423 1.00 88.12 84 GLN A C 1
ATOM 655 O O . GLN A 1 84 ? -2.111 -12.098 0.673 1.00 88.12 84 GLN A O 1
ATOM 660 N N . ARG A 1 85 ? -1.596 -12.756 2.754 1.00 92.50 85 ARG A N 1
ATOM 661 C CA . ARG A 1 85 ? -2.443 -11.762 3.419 1.00 92.50 85 ARG A CA 1
ATOM 662 C C . ARG A 1 85 ? -1.960 -10.344 3.115 1.00 92.50 85 ARG A C 1
ATOM 664 O O . ARG A 1 85 ? -0.764 -10.078 3.300 1.00 92.50 85 ARG A O 1
ATOM 671 N N . PRO A 1 86 ? -2.847 -9.416 2.722 1.00 94.56 86 PRO A N 1
ATOM 672 C CA . PRO A 1 86 ? -2.465 -8.040 2.458 1.00 94.56 86 PRO A CA 1
ATOM 673 C C . PRO A 1 86 ? -1.797 -7.368 3.659 1.00 94.56 86 PRO A C 1
ATOM 675 O O . PRO A 1 86 ? -2.133 -7.639 4.816 1.00 94.56 86 PRO A O 1
ATOM 678 N N . TRP A 1 87 ? -0.868 -6.461 3.382 1.00 95.75 87 TRP A N 1
ATOM 679 C CA . TRP A 1 87 ? -0.304 -5.564 4.385 1.00 95.75 87 TRP A CA 1
ATOM 680 C C . TRP A 1 87 ? -1.241 -4.390 4.626 1.00 95.75 87 TRP A C 1
ATOM 682 O O . TRP A 1 87 ? -1.674 -3.746 3.676 1.00 95.75 87 TRP A O 1
ATOM 692 N N . LEU A 1 88 ? -1.517 -4.077 5.888 1.00 97.25 88 LEU A N 1
ATOM 693 C CA . LEU A 1 88 ? -2.464 -3.040 6.277 1.00 97.25 88 LEU A CA 1
ATOM 694 C C . LEU A 1 88 ? -1.755 -1.845 6.929 1.00 97.25 88 LEU A C 1
ATOM 696 O O . LEU A 1 88 ? -1.015 -1.995 7.906 1.00 97.25 88 LEU A O 1
ATOM 700 N N . GLU A 1 89 ? -2.031 -0.650 6.410 1.00 98.06 89 GLU A N 1
ATOM 701 C CA . GLU A 1 89 ? -1.816 0.625 7.095 1.00 98.06 89 GLU A CA 1
ATOM 702 C C . GLU A 1 89 ? -3.161 1.155 7.600 1.00 98.06 89 GLU A C 1
ATOM 704 O O . GLU A 1 89 ? -4.112 1.312 6.833 1.00 98.06 89 GLU A O 1
ATOM 709 N N . VAL A 1 90 ? -3.224 1.473 8.889 1.00 98.19 90 VAL A N 1
ATOM 710 C CA . VAL A 1 90 ? -4.379 2.118 9.517 1.00 98.19 90 VAL A CA 1
ATOM 711 C C . VAL A 1 90 ? -4.036 3.575 9.797 1.00 98.19 90 VAL A C 1
ATOM 713 O O . VAL A 1 90 ? -2.984 3.868 10.366 1.00 98.19 90 VAL A O 1
ATOM 716 N N . ARG A 1 91 ? -4.913 4.497 9.402 1.00 97.75 91 ARG A N 1
ATOM 717 C CA . ARG A 1 91 ? -4.781 5.935 9.654 1.00 97.75 91 ARG A CA 1
ATOM 718 C C . ARG A 1 91 ? -5.977 6.437 10.443 1.00 97.75 91 ARG A C 1
ATOM 720 O O . ARG A 1 91 ? -7.107 6.314 9.980 1.00 97.75 91 ARG A O 1
ATOM 727 N N . VAL A 1 92 ? -5.721 7.022 11.605 1.00 98.00 92 VAL A N 1
ATOM 728 C CA . VAL A 1 92 ? -6.758 7.446 12.546 1.00 98.00 92 VAL A CA 1
ATOM 729 C C . VAL A 1 92 ? -6.674 8.946 12.783 1.00 98.00 92 VAL A C 1
ATOM 731 O O . VAL A 1 92 ? -5.606 9.467 13.095 1.00 98.00 92 VAL A O 1
ATOM 734 N N . MET A 1 93 ? -7.805 9.628 12.648 1.00 97.31 93 MET A N 1
ATOM 735 C CA . MET A 1 93 ? -7.977 11.021 13.046 1.00 97.31 93 MET A CA 1
ATOM 736 C C . MET A 1 93 ? -8.371 11.057 14.522 1.00 97.31 93 MET A C 1
ATOM 738 O O . MET A 1 93 ? -9.328 10.390 14.919 1.00 97.31 93 MET A O 1
ATOM 742 N N . LEU A 1 94 ? -7.622 11.802 15.329 1.00 95.31 94 LEU A N 1
ATOM 743 C CA . LEU A 1 94 ? -7.831 11.916 16.769 1.00 95.31 94 LEU A CA 1
ATOM 744 C C . LEU A 1 94 ? -8.054 13.372 17.179 1.00 95.31 94 LEU A C 1
ATOM 746 O O . LEU A 1 94 ? -7.311 14.261 16.774 1.00 95.31 94 LEU A O 1
ATOM 750 N N . ASP A 1 95 ? -9.013 13.596 18.070 1.00 92.75 95 ASP A N 1
ATOM 751 C CA . ASP A 1 95 ? -9.233 14.919 18.674 1.00 92.75 95 ASP A CA 1
ATOM 752 C C . ASP A 1 95 ? -8.450 15.083 19.986 1.00 92.75 95 ASP A C 1
ATOM 754 O O . ASP A 1 95 ? -8.164 16.194 20.435 1.00 92.75 95 ASP A O 1
ATOM 758 N N . GLN A 1 96 ? -8.077 13.957 20.599 1.00 91.38 96 GLN A N 1
ATOM 759 C CA . GLN A 1 96 ? -7.346 13.869 21.859 1.00 91.38 96 GLN A CA 1
ATOM 760 C C . GLN A 1 96 ? -6.466 12.608 21.889 1.00 91.38 96 GLN A C 1
ATOM 762 O O . GLN A 1 96 ? -6.731 11.667 21.135 1.00 91.38 96 GLN A O 1
ATOM 767 N N . PRO A 1 97 ? -5.427 12.553 22.743 1.00 92.31 97 PRO A N 1
ATOM 768 C CA . PRO A 1 97 ? -4.606 11.356 22.893 1.00 92.31 97 PRO A CA 1
ATOM 769 C C . PRO A 1 97 ? -5.442 10.117 23.244 1.00 92.31 97 PRO A C 1
ATOM 771 O O . PRO A 1 97 ? -6.287 10.170 24.134 1.00 92.31 97 PRO A O 1
ATOM 774 N N . GLN A 1 98 ? -5.172 9.001 22.561 1.00 93.94 98 GLN A N 1
ATOM 775 C CA . GLN A 1 98 ? -5.802 7.693 22.792 1.00 93.94 98 GLN A CA 1
ATOM 776 C C . GLN A 1 98 ? -4.716 6.658 23.138 1.00 93.94 98 GLN A C 1
ATOM 778 O O . GLN A 1 98 ? -4.116 6.076 22.228 1.00 93.94 98 GLN A O 1
ATOM 783 N N . PRO A 1 99 ? -4.389 6.457 24.431 1.00 94.12 99 PRO A N 1
ATOM 784 C CA . PRO A 1 99 ? -3.295 5.574 24.855 1.00 94.12 99 PRO A CA 1
ATOM 785 C C . PRO A 1 99 ? -3.477 4.105 24.452 1.00 94.12 99 PRO A C 1
ATOM 787 O O . PRO A 1 99 ? -2.498 3.396 24.233 1.00 94.12 99 PRO A O 1
ATOM 790 N N . ASP A 1 100 ? -4.722 3.652 24.330 1.00 96.62 100 ASP A N 1
ATOM 791 C CA . ASP A 1 100 ? -5.116 2.282 24.000 1.00 96.62 100 ASP A CA 1
ATOM 792 C C . ASP A 1 100 ? -5.412 2.079 22.501 1.00 96.62 100 ASP A C 1
ATOM 794 O O . ASP A 1 100 ? -5.809 0.987 22.094 1.00 96.62 100 ASP A O 1
ATOM 798 N N . LEU A 1 101 ? -5.152 3.083 21.650 1.00 96.88 101 LEU A N 1
ATOM 799 C CA . LEU A 1 101 ? -5.413 3.043 20.204 1.00 96.88 101 LEU A CA 1
ATOM 800 C C . LEU A 1 101 ? -4.899 1.760 19.539 1.00 96.88 101 LEU A C 1
ATOM 802 O O . LEU A 1 101 ? -5.609 1.109 18.773 1.00 96.88 101 LEU A O 1
ATOM 806 N N . ARG A 1 102 ? -3.642 1.398 19.822 1.00 97.25 102 ARG A N 1
ATOM 807 C CA . ARG A 1 102 ? -3.023 0.194 19.257 1.00 97.25 102 ARG A CA 1
ATOM 808 C C . ARG A 1 102 ? -3.777 -1.064 19.676 1.00 97.25 102 ARG A C 1
ATOM 810 O O . ARG A 1 102 ? -4.049 -1.901 18.824 1.00 97.25 102 ARG A O 1
ATOM 817 N N . GLN A 1 103 ? -4.125 -1.169 20.956 1.00 97.88 103 GLN A N 1
ATOM 818 C CA . GLN A 1 103 ? -4.841 -2.318 21.496 1.00 97.88 103 GLN A CA 1
ATOM 819 C C . GLN A 1 103 ? -6.230 -2.453 20.862 1.00 97.88 103 GLN A C 1
ATOM 821 O O . GLN A 1 103 ? -6.621 -3.564 20.505 1.00 97.88 103 GLN A O 1
ATOM 826 N N . GLN A 1 104 ? -6.957 -1.346 20.676 1.00 98.12 104 GLN A N 1
ATOM 827 C CA . GLN A 1 104 ? -8.269 -1.358 20.022 1.00 98.12 104 GLN A CA 1
ATOM 828 C C . GLN A 1 104 ? -8.173 -1.837 18.566 1.00 98.12 104 GLN A C 1
ATOM 830 O O . GLN A 1 104 ? -8.912 -2.734 18.161 1.00 98.12 104 GLN A O 1
ATOM 835 N N . VAL A 1 105 ? -7.217 -1.303 17.796 1.00 98.19 105 VAL A N 1
ATOM 836 C CA . VAL A 1 105 ? -6.985 -1.706 16.398 1.00 98.19 105 VAL A CA 1
ATOM 837 C C . VAL A 1 105 ? -6.567 -3.175 16.300 1.00 98.19 105 VAL A C 1
ATOM 839 O O . VAL A 1 105 ? -7.119 -3.915 15.493 1.00 98.19 105 VAL A O 1
ATOM 842 N N . GLU A 1 106 ? -5.618 -3.627 17.122 1.00 97.69 106 GLU A N 1
ATOM 843 C CA . GLU A 1 106 ? -5.158 -5.022 17.115 1.00 97.69 106 GLU A CA 1
ATOM 844 C C . GLU A 1 106 ? -6.265 -5.997 17.529 1.00 97.69 106 GLU A C 1
ATOM 846 O O . GLU A 1 106 ? -6.370 -7.073 16.944 1.00 97.69 106 GLU A O 1
ATOM 851 N N . SER A 1 107 ? -7.122 -5.611 18.479 1.00 97.81 107 SER A N 1
ATOM 852 C CA . SER A 1 107 ? -8.278 -6.418 18.887 1.00 97.81 107 SER A CA 1
ATOM 853 C C . SER A 1 107 ? -9.305 -6.541 17.761 1.00 97.81 107 SER A C 1
ATOM 855 O O . SER A 1 107 ? -9.760 -7.644 17.480 1.00 97.81 107 SER A O 1
ATOM 857 N N . ALA A 1 108 ? -9.616 -5.443 17.064 1.00 97.44 108 ALA A N 1
ATOM 858 C CA . ALA A 1 108 ? -10.533 -5.462 15.921 1.00 97.44 108 ALA A CA 1
ATOM 859 C C . ALA A 1 108 ? -9.996 -6.275 14.727 1.00 97.44 108 ALA A C 1
ATOM 861 O O . ALA A 1 108 ? -10.770 -6.796 13.928 1.00 97.44 108 ALA A O 1
ATOM 862 N N . LEU A 1 109 ? -8.671 -6.406 14.607 1.00 96.88 109 LEU A N 1
ATOM 863 C CA . LEU A 1 109 ? -8.015 -7.186 13.555 1.00 96.88 109 LEU A CA 1
ATOM 864 C C . LEU A 1 109 ? -7.916 -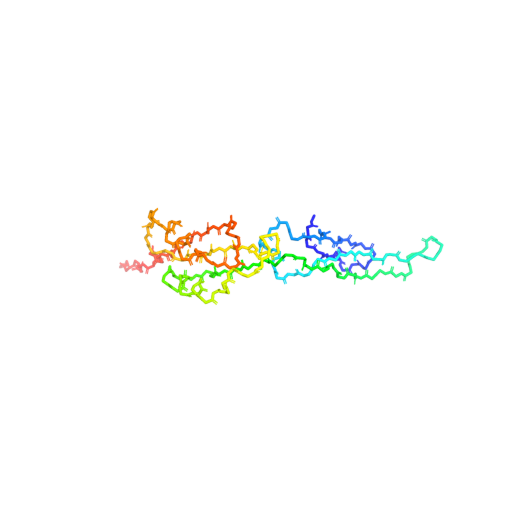8.686 13.861 1.00 96.88 109 LEU A C 1
ATOM 866 O O . LEU A 1 109 ? -7.477 -9.448 12.994 1.00 96.88 109 LEU A O 1
ATOM 870 N N . GLN A 1 110 ? -8.297 -9.138 15.059 1.00 95.06 110 GLN A N 1
ATOM 871 C CA . GLN A 1 110 ? -8.297 -10.565 15.382 1.00 95.06 110 GLN A CA 1
ATOM 872 C C . GLN A 1 110 ? -9.215 -11.325 14.419 1.00 95.06 110 GLN A C 1
ATOM 874 O O . GLN A 1 110 ? -10.346 -10.925 14.172 1.00 95.06 110 GLN A O 1
ATOM 879 N N . GLY A 1 111 ? -8.704 -12.415 13.845 1.00 93.00 111 GLY A N 1
ATOM 880 C CA . GLY A 1 111 ? -9.430 -13.205 12.846 1.00 93.00 111 GLY A CA 1
ATOM 881 C C . GLY A 1 111 ? -9.379 -12.649 11.420 1.00 93.00 111 GLY A C 1
ATOM 882 O O . GLY A 1 111 ? -9.610 -13.406 10.485 1.00 93.00 111 GLY A O 1
ATOM 883 N N . LYS A 1 112 ? -8.967 -11.392 11.198 1.00 94.88 112 LYS A N 1
ATOM 884 C CA . LYS A 1 112 ? -8.965 -10.779 9.860 1.00 94.88 112 LYS A CA 1
ATOM 885 C C . LYS A 1 112 ? -7.819 -11.267 8.967 1.00 94.88 112 LYS A C 1
ATOM 887 O O . LYS A 1 112 ? -6.688 -11.486 9.407 1.00 94.88 112 LYS A O 1
ATOM 892 N N . ALA A 1 113 ? -8.083 -11.373 7.666 1.00 93.38 113 ALA A N 1
ATOM 893 C CA . ALA A 1 113 ? -7.163 -11.858 6.635 1.00 93.38 113 ALA A CA 1
ATOM 894 C C . ALA A 1 113 ? -6.084 -10.839 6.226 1.00 93.38 113 ALA A C 1
ATOM 896 O O . ALA A 1 113 ? -5.766 -10.711 5.048 1.00 93.38 113 ALA A O 1
ATOM 897 N N . CYS A 1 114 ? -5.496 -10.097 7.162 1.00 95.00 114 CYS A N 1
ATOM 898 C CA . CYS A 1 114 ? -4.499 -9.071 6.857 1.00 95.00 114 CYS A CA 1
ATOM 899 C C . CYS A 1 114 ? -3.357 -9.058 7.879 1.00 95.00 114 CYS A C 1
ATOM 901 O O . CYS A 1 114 ? -3.400 -9.731 8.908 1.00 95.00 114 CYS A O 1
ATOM 903 N N . ARG A 1 115 ? -2.298 -8.310 7.567 1.00 95.06 115 ARG A N 1
ATOM 904 C CA . ARG A 1 115 ? -1.120 -8.138 8.420 1.00 95.06 115 ARG A CA 1
ATOM 905 C C . ARG A 1 115 ? -0.924 -6.658 8.704 1.00 95.06 115 ARG A C 1
ATOM 907 O O . ARG A 1 115 ? -0.570 -5.904 7.799 1.00 95.06 115 ARG A O 1
ATOM 914 N N . LEU A 1 116 ? -1.145 -6.240 9.947 1.00 96.38 116 LEU A N 1
ATOM 915 C CA . LEU A 1 116 ? -0.917 -4.858 10.363 1.00 96.38 116 LEU A CA 1
ATOM 916 C C . LEU A 1 116 ? 0.571 -4.506 10.252 1.00 96.38 116 LEU A C 1
ATOM 918 O O . LEU A 1 116 ? 1.412 -5.154 10.869 1.00 96.38 116 LEU A O 1
ATOM 922 N N . VAL A 1 117 ? 0.889 -3.461 9.488 1.00 96.31 117 VAL A N 1
ATOM 923 C CA . VAL A 1 117 ? 2.262 -2.949 9.337 1.00 96.31 117 VAL A CA 1
ATOM 924 C C . VAL A 1 117 ? 2.443 -1.633 10.082 1.00 96.31 117 VAL A C 1
ATOM 926 O O . VAL A 1 117 ? 3.490 -1.394 10.682 1.00 96.31 117 VAL A O 1
ATOM 929 N N . ARG A 1 118 ? 1.434 -0.756 10.052 1.00 95.88 118 ARG A N 1
ATOM 930 C CA . ARG A 1 118 ? 1.529 0.581 10.641 1.00 95.88 118 ARG A CA 1
ATOM 931 C C . ARG A 1 118 ? 0.172 1.088 11.111 1.00 95.88 118 ARG A C 1
ATOM 933 O O . ARG A 1 118 ? -0.821 0.938 10.407 1.00 95.88 118 ARG A O 1
ATOM 940 N N . ILE A 1 119 ? 0.180 1.770 12.255 1.00 97.69 119 ILE A N 1
ATOM 941 C CA . ILE A 1 119 ? -0.888 2.674 12.689 1.00 97.69 119 ILE A CA 1
ATOM 942 C C . ILE A 1 119 ? -0.310 4.091 12.642 1.00 97.69 119 ILE A C 1
ATOM 944 O O . ILE A 1 119 ? 0.766 4.335 13.192 1.00 97.69 119 ILE A O 1
ATOM 948 N N . ALA A 1 120 ? -0.979 5.009 11.957 1.00 96.44 120 ALA A N 1
ATOM 949 C CA . ALA A 1 120 ? -0.659 6.429 11.958 1.00 96.44 120 ALA A CA 1
ATOM 950 C C . ALA A 1 120 ? -1.826 7.200 12.575 1.00 96.44 120 ALA A C 1
ATOM 952 O O . ALA A 1 120 ? -2.976 6.952 12.229 1.00 96.44 120 ALA A O 1
ATOM 953 N N . SER A 1 121 ? -1.525 8.127 13.477 1.00 95.19 121 SER A N 1
ATOM 954 C CA . SER A 1 121 ? -2.510 9.029 14.069 1.00 95.19 121 SER A CA 1
ATOM 955 C C . SER A 1 121 ? -2.242 10.458 13.616 1.00 95.19 121 SER A C 1
ATOM 957 O O . SER A 1 121 ? -1.102 10.922 13.697 1.00 95.19 121 SER A O 1
ATOM 959 N N . GLU A 1 122 ? -3.282 11.154 13.184 1.00 94.62 122 GLU A N 1
ATOM 960 C CA . GLU A 1 122 ? -3.252 12.567 12.819 1.00 94.62 122 GLU A CA 1
ATOM 961 C C . GLU A 1 122 ? -4.220 13.314 13.743 1.00 94.62 122 GLU A C 1
ATOM 963 O O . GLU A 1 122 ? -5.341 12.860 13.966 1.00 94.62 122 GLU A O 1
ATOM 968 N N . TYR A 1 123 ? -3.782 14.431 14.327 1.00 90.88 123 TYR A N 1
ATOM 969 C CA . TYR A 1 123 ? -4.642 15.245 15.185 1.00 90.88 123 TYR A CA 1
ATOM 970 C C . TYR A 1 123 ? -5.347 16.310 14.355 1.00 90.88 123 TYR A C 1
ATOM 972 O O . TYR A 1 123 ? -4.693 16.983 13.552 1.00 90.88 123 TYR A O 1
ATOM 980 N N . GLN A 1 124 ? -6.653 16.503 14.565 1.00 77.62 124 GLN A N 1
ATOM 981 C CA . GLN A 1 124 ? -7.330 17.672 14.007 1.00 77.62 124 GLN A CA 1
ATOM 982 C C . GLN A 1 124 ? -6.690 18.927 14.612 1.00 77.62 124 GLN A C 1
ATOM 984 O O . GLN A 1 124 ? -6.791 19.176 15.815 1.00 77.62 124 GLN A O 1
ATOM 989 N N . ARG A 1 125 ? -5.986 19.719 13.794 1.00 65.69 125 ARG A N 1
ATOM 990 C CA . ARG A 1 125 ? -5.609 21.074 14.203 1.00 65.69 125 ARG A CA 1
ATOM 991 C C . ARG A 1 125 ? -6.907 21.845 14.417 1.00 65.69 125 ARG A C 1
ATOM 993 O O . ARG A 1 125 ? -7.656 22.043 13.467 1.00 65.69 125 ARG A O 1
ATOM 1000 N N . ARG A 1 126 ? -7.172 22.266 15.654 1.00 56.16 126 ARG A N 1
ATOM 1001 C CA . ARG A 1 126 ? -8.129 23.344 15.898 1.00 56.16 126 ARG A CA 1
ATOM 1002 C C . ARG A 1 126 ? -7.532 24.605 15.285 1.00 56.16 126 ARG A C 1
ATOM 1004 O O . ARG A 1 126 ? -6.443 25.008 15.687 1.00 56.16 126 ARG A O 1
ATOM 1011 N N . ASP A 1 127 ? -8.221 25.188 14.312 1.00 47.59 127 ASP A N 1
ATOM 1012 C CA . ASP A 1 127 ? -7.961 26.554 13.860 1.00 47.59 127 ASP A CA 1
ATOM 1013 C C . ASP A 1 127 ? -8.320 27.518 15.006 1.00 47.59 127 ASP A C 1
ATOM 1015 O O . ASP A 1 127 ? -9.408 28.083 15.062 1.00 47.59 127 ASP A O 1
ATOM 1019 N N . GLU A 1 128 ? -7.415 27.674 15.970 1.00 48.16 128 GLU A N 1
ATOM 1020 C CA . GLU A 1 128 ? -7.436 28.754 16.957 1.00 48.16 128 GLU A CA 1
ATOM 1021 C C . GLU A 1 128 ? -6.422 29.820 16.530 1.00 48.16 128 GLU A C 1
ATOM 1023 O O . GLU A 1 128 ? -5.349 29.909 17.106 1.00 48.16 128 GLU A O 1
ATOM 1028 N N . GLU A 1 129 ? -6.732 30.608 15.493 1.00 50.56 129 GLU A N 1
ATOM 1029 C CA . GLU A 1 129 ? -6.112 31.927 15.266 1.00 50.56 129 GLU A CA 1
ATOM 1030 C C . GLU A 1 129 ? -6.837 32.703 14.150 1.00 50.56 129 GLU A C 1
ATOM 1032 O O . GLU A 1 129 ? -6.403 32.753 13.004 1.00 50.56 129 GLU A O 1
ATOM 1037 N N . GLN A 1 130 ? -7.975 33.317 14.487 1.00 43.16 130 GLN A N 1
ATOM 1038 C CA . GLN A 1 130 ? -8.454 34.565 13.869 1.00 43.16 130 GLN A CA 1
ATOM 1039 C C . GLN A 1 130 ? -9.594 35.152 14.718 1.00 43.16 130 GLN A C 1
ATOM 1041 O O . GLN A 1 130 ? -10.760 35.178 14.335 1.00 43.16 130 GLN A O 1
ATOM 1046 N N . ALA A 1 131 ? -9.249 35.640 15.911 1.00 41.56 131 ALA A N 1
ATOM 1047 C CA . ALA A 1 131 ? -10.042 36.693 16.532 1.00 41.56 131 ALA A CA 1
ATOM 1048 C C . ALA A 1 131 ? -9.627 38.016 15.862 1.00 41.56 131 ALA A C 1
ATOM 1050 O O . ALA A 1 131 ? -8.443 38.361 15.923 1.00 41.56 131 ALA A O 1
ATOM 1051 N N . PRO A 1 132 ? -10.530 38.764 15.202 1.00 45.97 132 PRO A N 1
ATOM 1052 C CA . PRO A 1 132 ? -10.185 40.098 14.749 1.00 45.97 132 PRO A CA 1
ATOM 1053 C C . PRO A 1 132 ? -9.945 40.963 15.988 1.00 45.97 132 PRO A C 1
ATOM 1055 O O . PRO A 1 132 ? -10.828 41.122 16.832 1.00 45.97 132 PRO A O 1
ATOM 1058 N N . LEU A 1 133 ? -8.735 41.512 16.103 1.00 44.44 133 LEU A N 1
ATOM 1059 C CA . LEU A 1 133 ? -8.458 42.630 16.996 1.00 44.44 133 LEU A CA 1
ATOM 1060 C C . LEU A 1 133 ? -9.354 43.796 16.559 1.00 44.44 133 LEU A C 1
ATOM 1062 O O . LEU A 1 133 ? -9.034 44.527 15.624 1.00 44.44 133 LEU A O 1
ATOM 1066 N N . LEU A 1 134 ? -10.493 43.954 17.231 1.00 49.88 134 LEU A N 1
ATOM 1067 C CA . LEU A 1 134 ? -11.190 45.229 17.309 1.00 49.88 134 LEU A CA 1
ATOM 1068 C C . LEU A 1 134 ? -10.286 46.175 18.108 1.00 49.88 134 LEU A C 1
ATOM 1070 O O . LEU A 1 134 ? -10.258 46.137 19.337 1.00 49.88 134 LEU A O 1
ATOM 1074 N N . GLY A 1 135 ? -9.497 46.966 17.388 1.00 49.09 135 GLY A N 1
ATOM 1075 C CA . GLY A 1 135 ? -8.729 48.090 17.909 1.00 49.09 135 GLY A CA 1
ATOM 1076 C C . GLY A 1 135 ? -9.287 49.383 17.326 1.00 49.09 135 GLY A C 1
ATOM 1077 O O . GLY A 1 135 ? -9.351 49.517 16.107 1.00 49.09 135 GLY A O 1
ATOM 1078 N N . LEU A 1 136 ? -9.737 50.246 18.236 1.00 44.88 136 LEU A N 1
ATOM 1079 C CA . LEU A 1 136 ? -10.276 51.599 18.062 1.00 44.88 136 LEU A CA 1
ATOM 1080 C C . LEU A 1 136 ? -9.392 52.526 17.216 1.00 44.88 136 LEU A C 1
ATOM 1082 O O . LEU A 1 136 ? -8.150 52.426 17.342 1.00 44.88 136 LEU A O 1
#

Sequence (136 aa):
LHKPQKVAGQERIRYSGSPLPLSFAEVNYRHQVLLVTLEGERLKDVQSLPVPRAVELLRIGPAPLGEVLDRIGELAEADLLNEQRPWLEVRVMLDQPQPDLRQQVESALQGKACRLVRIASEYQRRDEEQAPLLGL